Protein AF-A0A6A7LGN1-F1 (afdb_monomer_lite)

Foldseek 3Di:
DDPPDDQDPPDDLVRLVVVLVVVLVVVVVLLVVLVVCLVVLNLLVSLVSCLVCLSVLLNSLVNCVVHLVVLCCVQPVVLCPLVVVLSVCVVVSNCCNVPVSVQLNVCSPPPDPVSSVVSSVVSVVSSVVVNVSSVSCNVRRSVSSVVSSVVD

Radius of gyration: 17.06 Å; chains: 1; bounding box: 40×24×47 Å

Secondary structure (DSSP, 8-state):
----PPP-SSS-HHHHHHHHHHHHHHHHHHHHHHHHHHHTT-HHHHHHHHHHHHHHHHHHHHHIIIIIHHHHHHH-GGGTHHHHHHHHTHHHHHHIIIIIHHHHHHHTT-S-HHHHHHHHHHHHHHHHHHHHHHHHIIIIIHHHHHHHHHT-

Structure (mmCIF, N/CA/C/O backbone):
data_AF-A0A6A7LGN1-F1
#
_entry.id   AF-A0A6A7LGN1-F1
#
loop_
_atom_site.group_PDB
_atom_site.id
_atom_site.type_symbol
_atom_site.label_atom_id
_atom_site.label_alt_id
_atom_site.label_comp_id
_atom_site.label_asym_id
_atom_site.label_entity_id
_atom_site.label_seq_id
_atom_site.pdbx_PDB_ins_code
_atom_site.Cartn_x
_atom_site.Cartn_y
_atom_site.Cartn_z
_atom_site.occupancy
_atom_site.B_iso_or_equiv
_atom_site.auth_seq_id
_atom_site.auth_comp_id
_atom_site.auth_asym_id
_atom_site.auth_atom_id
_atom_site.pdbx_PDB_model_num
ATOM 1 N N . MET A 1 1 ? -9.136 -10.285 -16.672 1.00 32.56 1 MET A N 1
ATOM 2 C CA . MET A 1 1 ? -10.277 -9.808 -15.863 1.00 32.56 1 MET A CA 1
ATOM 3 C C . MET A 1 1 ? -9.868 -9.963 -14.412 1.00 32.56 1 MET A C 1
ATOM 5 O O . MET A 1 1 ? -9.722 -11.098 -13.980 1.00 32.56 1 MET A O 1
ATOM 9 N N . ALA A 1 2 ? -9.577 -8.868 -13.707 1.00 36.12 2 ALA A N 1
ATOM 10 C CA . ALA A 1 2 ? -9.316 -8.934 -12.273 1.00 36.12 2 ALA A CA 1
ATOM 11 C C . ALA A 1 2 ? -10.631 -9.308 -11.575 1.00 36.12 2 ALA A C 1
ATOM 13 O O . ALA A 1 2 ? -11.654 -8.653 -11.780 1.00 36.12 2 ALA A O 1
ATOM 14 N N . SER A 1 3 ? -10.623 -10.413 -10.834 1.00 39.91 3 SER A N 1
ATOM 15 C CA . SER A 1 3 ? -11.740 -10.803 -9.981 1.00 39.91 3 SER A CA 1
ATOM 16 C C . SER A 1 3 ? -11.898 -9.721 -8.921 1.00 39.91 3 SER A C 1
ATOM 18 O O . SER A 1 3 ? -10.983 -9.523 -8.129 1.00 39.91 3 SER A O 1
ATOM 20 N N . ALA A 1 4 ? -13.033 -9.022 -8.898 1.00 49.59 4 ALA A N 1
ATOM 21 C CA . ALA A 1 4 ? -13.388 -8.178 -7.767 1.00 49.59 4 ALA A CA 1
ATOM 22 C C . ALA A 1 4 ? -13.533 -9.095 -6.544 1.00 49.59 4 ALA A C 1
ATOM 24 O O . ALA A 1 4 ? -14.563 -9.755 -6.383 1.00 49.59 4 ALA A O 1
ATOM 25 N N . SER A 1 5 ? -12.482 -9.225 -5.732 1.00 61.12 5 SER A N 1
ATOM 26 C CA . SER A 1 5 ? -12.580 -9.947 -4.471 1.00 61.12 5 SER A CA 1
ATOM 27 C C . SER A 1 5 ? -13.559 -9.182 -3.588 1.00 61.12 5 SER A C 1
ATOM 29 O O . SER A 1 5 ? -13.428 -7.988 -3.315 1.00 61.12 5 SER A O 1
ATOM 31 N N . LYS A 1 6 ? -14.641 -9.868 -3.231 1.00 80.06 6 LYS A N 1
ATOM 32 C CA . LYS A 1 6 ? -15.699 -9.315 -2.399 1.00 80.06 6 LYS A CA 1
ATOM 33 C C . LYS A 1 6 ? -15.134 -9.103 -0.995 1.00 80.06 6 LYS A C 1
ATOM 35 O O . LYS A 1 6 ? -14.682 -10.066 -0.386 1.00 80.06 6 LYS A O 1
ATOM 40 N N . ILE A 1 7 ? -15.198 -7.870 -0.491 1.00 85.50 7 ILE A N 1
ATOM 41 C CA . ILE A 1 7 ? -14.813 -7.539 0.889 1.00 85.50 7 ILE A CA 1
ATOM 42 C C . ILE A 1 7 ? -15.645 -8.393 1.850 1.00 85.50 7 ILE A C 1
ATOM 44 O O . ILE A 1 7 ? -16.879 -8.430 1.748 1.00 85.50 7 ILE A O 1
ATOM 48 N N . ASN A 1 8 ? -14.980 -9.075 2.780 1.00 87.06 8 ASN A N 1
ATOM 49 C CA . ASN A 1 8 ? -15.651 -9.859 3.808 1.00 87.06 8 ASN A CA 1
ATOM 50 C C . ASN A 1 8 ? -16.042 -8.949 4.981 1.00 87.06 8 ASN A C 1
ATOM 52 O O . ASN A 1 8 ? -15.187 -8.527 5.754 1.00 87.06 8 ASN A O 1
ATOM 56 N N . PHE A 1 9 ? -17.331 -8.637 5.127 1.00 88.81 9 PHE A N 1
ATOM 57 C CA . PHE A 1 9 ? -17.841 -7.828 6.244 1.00 88.81 9 PHE A CA 1
ATOM 58 C C . PHE A 1 9 ? -18.126 -8.639 7.515 1.00 88.81 9 PHE A C 1
ATOM 60 O O . PHE A 1 9 ? -18.303 -8.040 8.573 1.00 88.81 9 PHE A O 1
ATOM 67 N N . ASP A 1 10 ? -18.112 -9.970 7.423 1.00 91.88 10 ASP A N 1
ATOM 68 C CA . ASP A 1 10 ? -18.432 -10.876 8.530 1.00 91.88 10 ASP A CA 1
ATOM 69 C C . ASP A 1 10 ? -17.181 -11.296 9.325 1.00 91.88 10 ASP A C 1
ATOM 71 O O . ASP A 1 10 ? -17.288 -11.845 10.420 1.00 91.88 10 ASP A O 1
ATOM 75 N N . GLU A 1 11 ? -15.978 -11.035 8.798 1.00 94.38 11 GLU A N 1
ATOM 76 C CA . GLU A 1 11 ? -14.722 -11.285 9.515 1.00 94.38 11 GLU A CA 1
ATOM 77 C C . GLU A 1 11 ? -14.616 -10.374 10.757 1.00 94.38 11 GLU A C 1
ATOM 79 O O . GLU A 1 11 ? -14.725 -9.148 10.613 1.00 94.38 11 GLU A O 1
ATOM 84 N N . PRO A 1 12 ? -14.376 -10.919 11.966 1.00 96.50 12 PRO A N 1
ATOM 85 C CA . PRO A 1 12 ? -14.144 -10.110 13.161 1.00 96.50 12 PRO A CA 1
ATOM 86 C C . PRO A 1 12 ? -12.888 -9.240 13.034 1.00 96.50 12 PRO A C 1
ATOM 88 O O . PRO A 1 12 ? -11.854 -9.715 12.565 1.00 96.50 12 PRO A O 1
ATOM 91 N N . ILE A 1 13 ? -12.939 -7.994 13.523 1.00 96.94 13 ILE A N 1
ATOM 92 C CA . ILE A 1 13 ? -11.817 -7.037 13.429 1.00 96.94 13 ILE A CA 1
ATOM 93 C C . ILE A 1 13 ? -10.490 -7.602 13.973 1.00 96.94 13 ILE A C 1
ATOM 95 O O . ILE A 1 13 ? -9.469 -7.430 13.303 1.00 96.94 13 ILE A O 1
ATOM 99 N N . PRO A 1 14 ? -10.450 -8.324 15.115 1.00 97.94 14 PRO A N 1
ATOM 100 C CA . PRO A 1 14 ? -9.199 -8.913 15.591 1.00 97.94 14 PRO A CA 1
ATOM 101 C C . PRO A 1 14 ? -8.598 -9.957 14.646 1.00 97.94 14 PRO A C 1
ATOM 103 O O . PRO A 1 14 ? -7.377 -10.017 14.505 1.00 97.94 14 PRO A O 1
ATOM 106 N N . GLU A 1 15 ? -9.430 -10.770 13.992 1.00 98.06 15 GLU A N 1
ATOM 107 C CA . GLU A 1 15 ? -8.961 -11.778 13.036 1.00 98.06 15 GLU A CA 1
ATOM 108 C C . GLU A 1 15 ? -8.531 -11.130 11.718 1.00 98.06 15 GLU A C 1
ATOM 110 O O . GLU A 1 15 ? -7.447 -11.437 11.218 1.00 98.06 15 GLU A O 1
ATOM 115 N N . MET A 1 16 ? -9.292 -10.139 11.242 1.00 97.50 16 MET A N 1
ATOM 116 C CA . MET A 1 16 ? -8.923 -9.326 10.084 1.00 97.50 16 MET A CA 1
ATOM 117 C C . MET A 1 16 ? -7.548 -8.682 10.276 1.00 97.50 16 MET A C 1
ATOM 119 O O . MET A 1 16 ? -6.676 -8.836 9.431 1.00 97.50 16 MET A O 1
ATOM 123 N N . ILE A 1 17 ? -7.287 -8.039 11.418 1.00 98.44 17 ILE A N 1
ATOM 124 C CA . ILE A 1 17 ? -5.981 -7.417 11.688 1.00 98.44 17 ILE A CA 1
ATOM 125 C C . ILE A 1 17 ? -4.847 -8.450 11.710 1.00 98.44 17 ILE A C 1
ATOM 127 O O . ILE A 1 17 ? -3.758 -8.178 11.203 1.00 98.44 17 ILE A O 1
ATOM 131 N N . LYS A 1 18 ? -5.063 -9.654 12.259 1.00 98.31 18 LYS A N 1
ATOM 132 C CA . LYS A 1 18 ? -4.048 -10.724 12.202 1.00 98.31 18 LYS A CA 1
ATOM 133 C C . LYS A 1 18 ? -3.732 -11.118 10.759 1.00 98.31 18 LYS A C 1
ATOM 135 O O . LYS A 1 18 ? -2.556 -11.320 10.438 1.00 98.31 18 LYS A O 1
ATOM 140 N N . ARG A 1 19 ? -4.759 -11.220 9.909 1.00 98.19 19 ARG A N 1
ATOM 141 C CA . ARG A 1 19 ? -4.620 -11.506 8.478 1.00 98.19 19 ARG A CA 1
ATOM 142 C C . ARG A 1 19 ? -3.892 -10.376 7.751 1.00 98.19 19 ARG A C 1
ATOM 144 O O . ARG A 1 19 ? -2.878 -10.665 7.122 1.00 98.19 19 ARG A O 1
ATOM 151 N N . LEU A 1 20 ? -4.306 -9.120 7.927 1.00 98.38 20 LEU A N 1
ATOM 152 C CA . LEU A 1 20 ? -3.662 -7.945 7.324 1.00 98.38 20 LEU A CA 1
ATOM 153 C C . LEU A 1 20 ? -2.170 -7.863 7.693 1.00 98.38 20 LEU A C 1
ATOM 155 O O . LEU A 1 20 ? -1.314 -7.764 6.820 1.00 98.38 20 LEU A O 1
ATOM 159 N N . LYS A 1 21 ? -1.810 -8.079 8.966 1.00 98.62 21 LYS A N 1
ATOM 160 C CA . LYS A 1 21 ? -0.395 -8.189 9.381 1.00 98.62 21 LYS A CA 1
ATOM 161 C C . LYS A 1 21 ? 0.354 -9.332 8.694 1.00 98.62 21 LYS A C 1
ATOM 163 O O . LYS A 1 21 ? 1.568 -9.276 8.505 1.00 98.62 21 LYS A O 1
ATOM 168 N N . SER A 1 22 ? -0.332 -10.429 8.384 1.00 98.44 22 SER A N 1
ATOM 169 C CA . SER A 1 22 ? 0.265 -11.529 7.625 1.00 98.44 22 SER A CA 1
ATOM 170 C C . SER A 1 22 ? 0.483 -11.162 6.162 1.00 98.44 22 SER A C 1
ATOM 172 O O . SER A 1 22 ? 1.493 -11.566 5.584 1.00 98.44 22 SER A O 1
ATOM 174 N N . GLU A 1 23 ? -0.421 -10.378 5.586 1.00 98.38 23 GLU A N 1
ATOM 175 C CA . GLU A 1 23 ? -0.291 -9.822 4.243 1.00 98.38 23 GLU A CA 1
ATOM 176 C C . GLU A 1 23 ? 0.871 -8.821 4.178 1.00 98.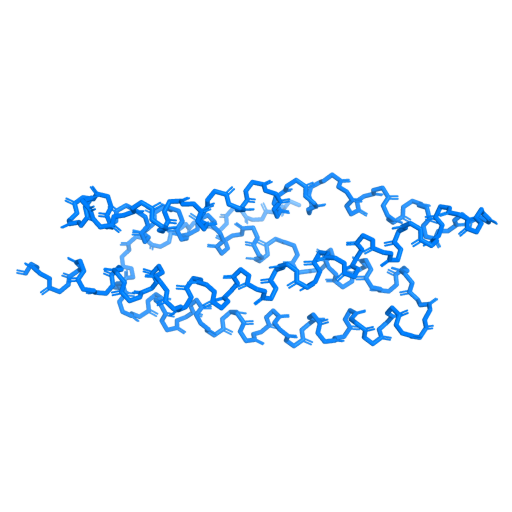38 23 GLU A C 1
ATOM 178 O O . GLU A 1 23 ? 1.737 -8.997 3.324 1.00 98.38 23 GLU A O 1
ATOM 183 N N . HIS A 1 24 ? 1.025 -7.912 5.152 1.00 98.62 24 HIS A N 1
ATOM 184 C CA . HIS A 1 24 ? 2.207 -7.038 5.270 1.00 98.62 24 HIS A CA 1
ATOM 185 C C . HIS A 1 24 ? 3.523 -7.821 5.229 1.00 98.62 24 HIS A C 1
ATOM 187 O O . HIS A 1 24 ? 4.443 -7.475 4.488 1.00 98.62 24 HIS A O 1
ATOM 193 N N . ARG A 1 25 ? 3.620 -8.928 5.979 1.00 98.44 25 ARG A N 1
ATOM 194 C CA . ARG A 1 25 ? 4.812 -9.796 5.960 1.00 98.44 25 ARG A CA 1
ATOM 195 C C . ARG A 1 25 ? 5.043 -10.447 4.594 1.00 98.44 25 ARG A C 1
ATOM 197 O O . ARG A 1 25 ? 6.191 -10.580 4.166 1.00 98.44 25 ARG A O 1
ATOM 204 N N . LYS A 1 26 ? 3.975 -10.860 3.906 1.00 98.06 26 LYS A N 1
ATOM 205 C CA . LYS A 1 26 ? 4.057 -11.409 2.543 1.00 98.06 26 LYS A CA 1
ATOM 206 C C . LYS A 1 26 ? 4.532 -10.339 1.558 1.00 98.06 26 LYS A C 1
ATOM 208 O O . LYS A 1 26 ? 5.429 -10.614 0.759 1.00 98.06 26 LYS A O 1
ATOM 213 N N . PHE A 1 27 ? 3.976 -9.130 1.629 1.00 98.44 27 PHE A N 1
ATOM 214 C CA . PHE A 1 27 ? 4.400 -7.998 0.809 1.00 98.44 27 PHE A CA 1
ATOM 215 C C . PHE A 1 27 ? 5.863 -7.663 1.066 1.00 98.44 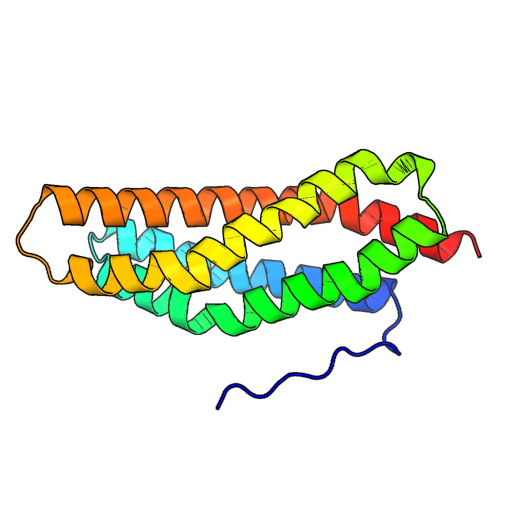27 PHE A C 1
ATOM 217 O O . PHE A 1 27 ? 6.629 -7.581 0.111 1.00 98.44 27 PHE A O 1
ATOM 224 N N . GLU A 1 28 ? 6.291 -7.609 2.328 1.00 98.19 28 GLU A N 1
ATOM 225 C CA . GLU A 1 28 ? 7.681 -7.343 2.699 1.00 98.19 28 GLU A CA 1
ATOM 226 C C . GLU A 1 28 ? 8.660 -8.333 2.054 1.00 98.19 28 GLU A C 1
ATOM 228 O O . GLU A 1 28 ? 9.685 -7.922 1.513 1.00 98.19 28 GLU A O 1
ATOM 233 N N . SER A 1 29 ? 8.325 -9.627 2.012 1.00 97.94 29 SER A N 1
ATOM 234 C CA . SER A 1 29 ? 9.152 -10.621 1.311 1.00 97.94 29 SER A CA 1
ATOM 235 C C . SER A 1 29 ? 9.331 -10.298 -0.178 1.00 97.94 29 SER A C 1
ATOM 237 O O . SER A 1 29 ? 10.416 -10.503 -0.725 1.00 97.94 29 SER A O 1
ATOM 239 N N . ASN A 1 30 ? 8.304 -9.766 -0.845 1.00 98.25 30 ASN A N 1
ATOM 240 C CA . ASN A 1 30 ? 8.415 -9.328 -2.236 1.00 98.25 30 ASN A CA 1
ATOM 241 C C . ASN A 1 30 ? 9.154 -7.990 -2.362 1.00 98.25 30 ASN A C 1
ATOM 243 O O . ASN A 1 30 ? 9.980 -7.852 -3.258 1.00 98.25 30 ASN A O 1
ATOM 247 N N . LEU A 1 31 ? 8.953 -7.045 -1.440 1.00 98.44 31 LEU A N 1
ATOM 248 C CA . LEU A 1 31 ? 9.680 -5.771 -1.413 1.00 98.44 31 LEU A CA 1
ATOM 249 C C . LEU A 1 31 ? 11.191 -5.959 -1.204 1.00 98.44 31 LEU A C 1
ATOM 251 O O . LEU A 1 31 ? 11.986 -5.208 -1.771 1.00 98.44 31 LEU A O 1
ATOM 255 N N . VAL A 1 32 ? 11.609 -6.993 -0.464 1.00 98.38 32 VAL A N 1
ATOM 256 C CA . VAL A 1 32 ? 13.020 -7.410 -0.395 1.00 98.38 32 VAL A CA 1
ATOM 257 C C . VAL A 1 32 ? 13.534 -7.814 -1.777 1.00 98.38 32 VAL A C 1
ATOM 259 O O . VAL A 1 32 ? 14.566 -7.304 -2.201 1.00 98.38 32 VAL A O 1
ATOM 262 N N . LYS A 1 33 ? 12.800 -8.653 -2.519 1.00 98.38 33 LYS A N 1
ATOM 263 C CA . LYS A 1 33 ? 13.196 -9.066 -3.880 1.00 98.38 33 LYS A CA 1
ATOM 264 C C . LYS A 1 33 ? 13.265 -7.883 -4.847 1.00 98.38 33 LYS A C 1
ATOM 266 O O . LYS A 1 33 ? 14.152 -7.847 -5.696 1.00 98.38 33 LYS A O 1
ATOM 271 N N . VAL A 1 34 ? 12.357 -6.914 -4.711 1.00 98.19 34 VAL A N 1
ATOM 272 C CA . VAL A 1 34 ? 12.377 -5.669 -5.496 1.00 98.19 34 VAL A CA 1
ATOM 273 C C . VAL A 1 34 ? 13.659 -4.892 -5.210 1.00 98.19 34 VAL A C 1
ATOM 275 O O . VAL A 1 34 ? 14.349 -4.511 -6.149 1.00 98.19 34 VAL A O 1
ATOM 278 N N . LYS A 1 35 ? 14.029 -4.709 -3.935 1.00 98.12 35 LYS A N 1
ATOM 279 C CA . LYS A 1 35 ? 15.284 -4.034 -3.562 1.00 98.12 35 LYS A CA 1
ATOM 280 C C . LYS A 1 35 ? 16.513 -4.753 -4.103 1.00 98.12 35 LYS A C 1
ATOM 282 O O . LYS A 1 35 ? 17.334 -4.097 -4.730 1.00 98.12 35 LYS A O 1
ATOM 287 N N . THR A 1 36 ? 16.588 -6.075 -3.959 1.00 98.19 36 THR A N 1
ATOM 288 C CA . THR A 1 36 ? 17.679 -6.870 -4.544 1.00 98.19 36 THR A CA 1
ATOM 289 C C . THR A 1 36 ? 17.746 -6.696 -6.062 1.00 98.19 36 THR A C 1
ATOM 291 O O . THR A 1 36 ? 18.812 -6.441 -6.602 1.00 98.19 36 THR A O 1
ATOM 294 N N . SER A 1 37 ? 16.603 -6.713 -6.755 1.00 97.69 37 SER A N 1
ATOM 295 C CA . SER A 1 37 ? 16.563 -6.495 -8.210 1.00 97.69 37 SER A CA 1
ATOM 296 C C . SER A 1 37 ? 17.060 -5.098 -8.604 1.00 97.69 37 SER A C 1
ATOM 298 O O . SER A 1 37 ? 17.749 -4.952 -9.607 1.00 97.69 37 SER A O 1
ATOM 300 N N . ILE A 1 38 ? 16.751 -4.065 -7.812 1.00 96.25 38 ILE A N 1
ATOM 301 C CA . ILE A 1 38 ? 17.248 -2.696 -8.023 1.00 96.25 38 ILE A CA 1
ATOM 302 C C . ILE A 1 38 ? 18.763 -2.591 -7.772 1.00 96.25 38 ILE A C 1
ATOM 304 O O . ILE A 1 38 ? 19.454 -1.850 -8.475 1.00 96.25 38 ILE A O 1
ATOM 308 N N . GLU A 1 39 ? 19.278 -3.296 -6.763 1.00 95.81 39 GLU A N 1
ATOM 309 C CA . GLU A 1 39 ? 20.710 -3.372 -6.439 1.00 95.81 39 GLU A CA 1
ATOM 310 C C . GLU A 1 39 ? 21.496 -4.093 -7.541 1.00 95.81 39 GLU A C 1
ATOM 312 O O . GLU A 1 39 ? 22.548 -3.606 -7.953 1.00 95.81 39 GLU A O 1
ATOM 317 N N . ASP A 1 40 ? 20.919 -5.155 -8.107 1.00 96.19 40 ASP A N 1
ATOM 318 C CA . ASP A 1 40 ? 21.439 -5.897 -9.264 1.00 96.19 40 ASP A CA 1
ATOM 319 C C . ASP A 1 40 ? 21.212 -5.166 -10.605 1.00 96.19 40 ASP A C 1
ATOM 321 O O . ASP A 1 40 ? 21.415 -5.726 -11.684 1.00 96.19 40 ASP A O 1
ATOM 325 N N . ASN A 1 41 ? 20.793 -3.898 -10.550 1.00 92.56 41 ASN A N 1
ATOM 326 C CA . ASN A 1 41 ? 20.547 -3.027 -11.694 1.00 92.56 41 ASN A CA 1
ATOM 327 C C . ASN A 1 41 ? 19.518 -3.582 -12.697 1.00 92.56 41 ASN A C 1
ATOM 329 O O . ASN A 1 41 ? 19.637 -3.356 -13.899 1.00 92.56 41 ASN A O 1
ATOM 333 N N . SER A 1 42 ? 18.498 -4.285 -12.204 1.00 95.00 42 SER A N 1
ATOM 334 C CA . SER A 1 42 ? 17.396 -4.853 -12.983 1.00 95.00 42 SER A CA 1
ATOM 335 C C . SER A 1 42 ? 16.070 -4.156 -12.654 1.00 95.00 42 SER A C 1
ATOM 337 O O . SER A 1 42 ? 15.227 -4.668 -11.911 1.00 95.00 42 SER A O 1
ATOM 339 N N . VAL A 1 43 ? 15.869 -2.961 -13.225 1.00 95.75 43 VAL A N 1
ATOM 340 C CA . VAL A 1 43 ? 14.631 -2.169 -13.059 1.00 95.75 43 VAL A CA 1
ATOM 341 C C . VAL A 1 43 ? 13.414 -2.908 -13.625 1.00 95.75 43 VAL A C 1
ATOM 343 O O . VAL A 1 43 ? 12.344 -2.855 -13.023 1.00 95.75 43 VAL A O 1
ATOM 346 N N . THR A 1 44 ? 13.577 -3.643 -14.730 1.00 95.69 44 THR A N 1
ATOM 347 C CA . THR A 1 44 ? 12.503 -4.446 -15.339 1.00 95.69 44 THR A CA 1
ATOM 348 C C . THR A 1 44 ? 12.004 -5.541 -14.396 1.00 95.69 44 THR A C 1
ATOM 350 O O . THR A 1 44 ? 10.807 -5.647 -14.163 1.00 95.69 44 THR A O 1
ATOM 353 N N . LEU A 1 45 ? 12.901 -6.320 -13.780 1.00 96.56 45 LEU A N 1
ATOM 354 C CA . LEU A 1 45 ? 12.477 -7.358 -12.834 1.00 96.56 45 LEU A CA 1
ATOM 355 C C . LEU A 1 45 ? 11.834 -6.742 -11.584 1.00 96.56 45 LEU A C 1
ATOM 357 O O . LEU A 1 45 ? 10.831 -7.239 -11.074 1.00 96.56 45 LEU A O 1
ATOM 361 N N . ALA A 1 46 ? 12.396 -5.633 -11.098 1.00 97.88 46 ALA A N 1
ATOM 362 C CA . ALA A 1 46 ? 11.849 -4.908 -9.961 1.00 97.88 46 ALA A CA 1
ATOM 363 C C . ALA A 1 46 ? 10.409 -4.428 -10.223 1.00 97.88 46 ALA A C 1
ATOM 365 O O . ALA A 1 46 ? 9.542 -4.597 -9.360 1.00 97.88 46 ALA A O 1
ATOM 366 N N . SER A 1 47 ? 10.132 -3.872 -11.407 1.00 97.44 47 SER A N 1
ATOM 367 C CA . SER A 1 47 ? 8.791 -3.408 -11.769 1.00 97.44 47 SER A CA 1
ATOM 368 C C . SER A 1 47 ? 7.808 -4.561 -11.987 1.00 97.44 47 SER A C 1
ATOM 370 O O . SER A 1 47 ? 6.677 -4.482 -11.505 1.00 97.44 47 SER A O 1
ATOM 372 N N . GLU A 1 48 ? 8.243 -5.666 -12.597 1.00 96.88 48 GLU A N 1
ATOM 373 C CA . GLU A 1 48 ? 7.440 -6.885 -12.763 1.00 96.88 48 GLU A CA 1
ATOM 374 C C . GLU A 1 48 ? 7.000 -7.481 -11.419 1.00 96.88 48 GLU A C 1
ATOM 376 O O . GLU A 1 48 ? 5.843 -7.884 -11.260 1.00 96.88 48 GLU A O 1
ATOM 381 N N . ILE A 1 49 ? 7.886 -7.497 -10.416 1.00 98.06 49 ILE A N 1
ATOM 382 C CA . ILE A 1 49 ? 7.534 -7.976 -9.075 1.00 98.06 49 ILE A CA 1
ATOM 383 C C . ILE A 1 49 ? 6.460 -7.073 -8.457 1.00 98.06 49 ILE A C 1
ATOM 385 O O . ILE A 1 49 ? 5.450 -7.592 -7.978 1.00 98.06 49 ILE A O 1
ATOM 389 N N . ILE A 1 50 ? 6.624 -5.743 -8.505 1.00 98.19 50 ILE A N 1
ATOM 390 C CA . ILE A 1 50 ? 5.610 -4.795 -8.006 1.00 98.19 50 ILE A CA 1
ATOM 391 C C . ILE A 1 50 ? 4.276 -4.988 -8.731 1.00 98.19 50 ILE A C 1
ATOM 393 O O . ILE A 1 50 ? 3.222 -5.043 -8.091 1.00 98.19 50 ILE A O 1
ATOM 397 N N . ARG A 1 51 ? 4.307 -5.161 -10.055 1.00 96.62 51 ARG A N 1
ATOM 398 C CA . ARG A 1 51 ? 3.115 -5.445 -10.855 1.00 96.62 51 ARG A CA 1
ATOM 399 C C . ARG A 1 51 ? 2.406 -6.709 -10.383 1.00 96.62 51 ARG A C 1
ATOM 401 O O . ARG A 1 51 ? 1.191 -6.692 -10.203 1.00 96.62 51 ARG A O 1
ATOM 408 N N . SER A 1 52 ? 3.158 -7.782 -10.151 1.00 97.06 52 SER A N 1
ATOM 409 C CA . SER A 1 52 ? 2.606 -9.085 -9.761 1.00 97.06 52 SER A CA 1
ATOM 410 C C . SER A 1 52 ? 1.869 -9.066 -8.417 1.00 97.06 52 SER A C 1
ATOM 412 O O . SER A 1 52 ? 0.960 -9.866 -8.217 1.00 97.06 52 SER A O 1
ATOM 414 N N . ILE A 1 53 ? 2.221 -8.138 -7.520 1.00 97.44 53 ILE A N 1
ATOM 415 C CA . ILE A 1 53 ? 1.592 -7.989 -6.197 1.00 97.44 53 ILE A CA 1
ATOM 416 C C . ILE A 1 53 ? 0.610 -6.813 -6.119 1.00 97.44 53 ILE A C 1
ATOM 418 O O . ILE A 1 53 ? 0.007 -6.593 -5.071 1.00 97.44 53 ILE A O 1
ATOM 422 N N . SER A 1 54 ? 0.442 -6.047 -7.203 1.00 97.25 54 SER A N 1
ATOM 423 C CA . SER A 1 54 ? -0.339 -4.803 -7.196 1.00 97.25 54 SER A CA 1
ATOM 424 C C . SER A 1 54 ? -1.794 -5.036 -6.797 1.00 97.25 54 SER A C 1
ATOM 426 O O . SER A 1 54 ? -2.302 -4.334 -5.931 1.00 97.25 54 SER A O 1
ATOM 428 N N . ASP A 1 55 ? -2.452 -6.038 -7.382 1.00 95.94 55 ASP A N 1
ATOM 429 C CA . ASP A 1 55 ? -3.864 -6.322 -7.100 1.00 95.94 55 ASP A CA 1
ATOM 430 C C . ASP A 1 55 ? -4.092 -6.715 -5.632 1.00 95.94 55 ASP A C 1
ATOM 432 O O . ASP A 1 55 ? -5.105 -6.339 -5.045 1.00 95.94 55 ASP A O 1
ATOM 436 N N . GLU A 1 56 ? -3.134 -7.416 -5.018 1.00 97.12 56 GLU A N 1
ATOM 437 C CA . GLU A 1 56 ? -3.208 -7.783 -3.603 1.00 97.12 56 GLU A CA 1
ATOM 438 C C . GLU A 1 56 ? -3.071 -6.554 -2.692 1.00 97.12 56 GLU A C 1
ATOM 440 O O . GLU A 1 56 ? -3.876 -6.392 -1.780 1.00 97.12 56 GLU A O 1
ATOM 445 N N . ILE A 1 57 ? -2.113 -5.659 -2.969 1.00 98.19 57 ILE A N 1
ATOM 446 C CA . ILE A 1 57 ? -1.936 -4.406 -2.209 1.00 98.19 57 ILE A CA 1
ATOM 447 C C . ILE A 1 57 ? -3.173 -3.510 -2.349 1.00 98.19 57 ILE A C 1
ATOM 449 O O . ILE A 1 57 ? -3.644 -2.929 -1.376 1.00 98.19 57 ILE A O 1
ATOM 453 N N . ILE A 1 58 ? -3.723 -3.408 -3.561 1.00 97.25 58 ILE A N 1
ATOM 454 C CA . ILE A 1 58 ? -4.929 -2.618 -3.825 1.00 97.25 58 ILE A CA 1
ATOM 455 C C . ILE A 1 58 ? -6.112 -3.170 -3.028 1.00 97.25 58 ILE A C 1
ATOM 457 O O . ILE A 1 58 ? -6.870 -2.405 -2.433 1.00 97.25 58 ILE A O 1
ATOM 461 N N . HIS A 1 59 ? -6.296 -4.491 -3.038 1.00 96.25 59 HIS A N 1
ATOM 462 C CA . HIS A 1 59 ? -7.380 -5.114 -2.294 1.00 96.25 59 HIS A CA 1
ATOM 463 C C . HIS A 1 59 ? -7.235 -4.882 -0.788 1.00 96.25 59 HIS A C 1
ATOM 465 O O . HIS A 1 59 ? -8.210 -4.483 -0.157 1.00 96.25 59 HIS A O 1
ATOM 471 N N . HIS A 1 60 ? -6.026 -5.066 -0.260 1.00 97.56 60 HIS A N 1
ATOM 472 C CA . HIS A 1 60 ? -5.674 -4.834 1.138 1.00 97.56 60 HIS A CA 1
ATOM 473 C C . HIS A 1 60 ? -6.075 -3.427 1.610 1.00 97.56 60 HIS A C 1
ATOM 475 O O . HIS A 1 60 ? -6.910 -3.293 2.503 1.00 97.56 60 HIS A O 1
ATOM 481 N N . ALA A 1 61 ? -5.602 -2.393 0.906 1.00 97.69 61 ALA A N 1
ATOM 482 C CA . ALA A 1 61 ? -5.906 -0.993 1.208 1.00 97.69 61 ALA A CA 1
ATOM 483 C C . ALA A 1 61 ? -7.420 -0.696 1.206 1.00 97.69 61 ALA A C 1
ATOM 485 O O . ALA A 1 61 ? -7.950 0.015 2.064 1.00 97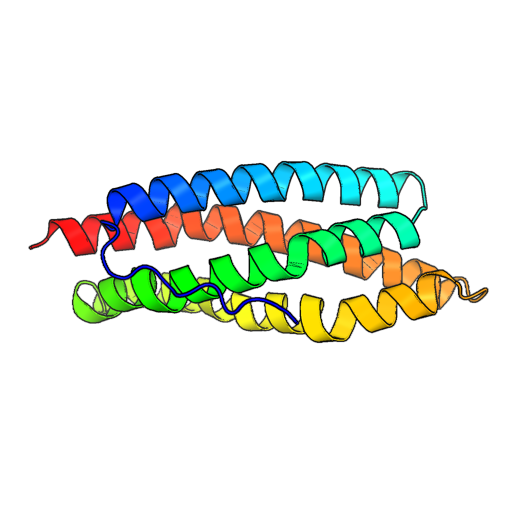.69 61 ALA A O 1
ATOM 486 N N . VAL A 1 62 ? -8.154 -1.282 0.251 1.00 96.62 62 VAL A N 1
ATOM 487 C CA . VAL A 1 62 ? -9.617 -1.147 0.164 1.00 96.62 62 VAL A CA 1
ATOM 488 C C . VAL A 1 62 ? -10.318 -1.804 1.356 1.00 96.62 62 VAL A C 1
ATOM 490 O O . VAL A 1 62 ? -11.315 -1.272 1.851 1.00 96.62 62 VAL A O 1
ATOM 493 N N . GLU A 1 63 ? -9.839 -2.958 1.822 1.00 97.00 63 GLU A N 1
ATOM 494 C CA . GLU A 1 63 ? -10.407 -3.615 2.999 1.00 97.00 63 GLU A CA 1
ATOM 495 C C . GLU A 1 63 ? -10.191 -2.782 4.267 1.00 97.00 63 GLU A C 1
ATOM 497 O O . GLU A 1 63 ? -11.126 -2.617 5.056 1.00 97.00 63 GLU A O 1
ATOM 502 N N . GLU A 1 64 ? -9.005 -2.207 4.447 1.00 97.94 64 GLU A N 1
ATOM 503 C CA . GLU A 1 64 ? -8.686 -1.340 5.585 1.00 97.94 64 GLU A CA 1
ATOM 504 C C . GLU A 1 64 ? -9.578 -0.098 5.630 1.00 97.94 64 GLU A C 1
ATOM 506 O O . GLU A 1 64 ? -10.184 0.201 6.666 1.00 97.94 64 GLU A O 1
ATOM 511 N N . GLU A 1 65 ? -9.748 0.576 4.492 1.00 97.12 65 GLU A N 1
ATOM 512 C CA . GLU A 1 65 ? -10.663 1.710 4.350 1.00 97.12 65 GLU A CA 1
ATOM 513 C C . GLU A 1 65 ? -12.118 1.322 4.653 1.00 97.12 65 GLU A C 1
ATOM 515 O O . GLU A 1 65 ? -12.825 2.009 5.397 1.00 97.12 65 GLU A O 1
ATOM 520 N N . ALA A 1 66 ? -12.588 0.202 4.100 1.00 95.81 66 ALA A N 1
ATOM 521 C CA . ALA A 1 66 ? -13.985 -0.203 4.218 1.00 95.81 66 ALA A CA 1
ATOM 522 C C . ALA A 1 66 ? -14.350 -0.740 5.610 1.00 95.81 66 ALA A C 1
ATOM 524 O O . ALA A 1 66 ? -15.506 -0.625 6.040 1.00 95.81 66 ALA A O 1
ATOM 525 N N . ARG A 1 67 ? -13.393 -1.363 6.304 1.00 96.56 67 ARG A N 1
ATOM 526 C CA . ARG A 1 67 ? -13.621 -2.066 7.573 1.00 96.56 67 ARG A CA 1
ATOM 527 C C . ARG A 1 67 ? -13.006 -1.329 8.754 1.00 96.56 67 ARG A C 1
ATOM 529 O O . ARG A 1 67 ? -13.750 -0.932 9.652 1.00 96.56 67 ARG A O 1
ATOM 536 N N . LEU A 1 68 ? -11.685 -1.147 8.768 1.00 97.62 68 LEU A N 1
ATOM 537 C CA . LEU A 1 68 ? -10.980 -0.587 9.925 1.00 97.62 68 LEU A CA 1
ATOM 538 C C . LEU A 1 68 ? -11.350 0.878 10.118 1.00 97.62 68 LEU A C 1
ATOM 540 O O . LEU A 1 68 ? -11.793 1.263 11.202 1.00 97.62 68 LEU A O 1
ATOM 544 N N . MET A 1 69 ? -11.277 1.678 9.051 1.00 96.94 69 MET A N 1
ATOM 545 C CA . MET A 1 69 ? -11.659 3.085 9.143 1.00 96.94 69 MET A CA 1
ATOM 546 C C . MET A 1 69 ? -13.137 3.265 9.443 1.00 96.94 69 MET A C 1
ATOM 548 O O . MET A 1 69 ? -13.493 4.176 10.186 1.00 96.94 69 MET A O 1
ATOM 552 N N . ARG A 1 70 ? -14.014 2.377 8.963 1.00 95.31 70 ARG A N 1
ATOM 553 C CA . ARG A 1 70 ? -15.426 2.420 9.352 1.00 95.31 70 ARG A CA 1
ATOM 554 C C . ARG A 1 70 ? -15.585 2.274 10.865 1.00 95.31 70 ARG A C 1
ATOM 556 O O . ARG A 1 70 ? -16.259 3.108 11.463 1.00 95.31 70 ARG A O 1
ATOM 563 N N . VAL A 1 71 ? -14.962 1.270 11.480 1.00 96.44 71 VAL A N 1
ATOM 564 C CA . VAL A 1 71 ? -15.035 1.054 12.936 1.00 96.44 71 VAL A CA 1
ATOM 565 C C . VAL A 1 71 ? -14.462 2.250 13.696 1.00 96.44 71 VAL A C 1
ATOM 567 O O . VAL A 1 71 ? -15.141 2.799 14.564 1.00 96.44 71 VAL A O 1
ATOM 570 N N . ILE A 1 72 ? -13.272 2.721 13.312 1.00 97.81 72 ILE A N 1
ATOM 571 C CA . ILE A 1 72 ? -12.623 3.885 13.933 1.00 97.81 72 ILE A CA 1
ATOM 572 C C . ILE A 1 72 ? -13.527 5.121 13.853 1.00 97.81 72 ILE A C 1
ATOM 574 O O . ILE A 1 72 ? -13.763 5.784 14.858 1.00 97.81 72 ILE A O 1
ATOM 578 N N . MET A 1 73 ? -14.094 5.420 12.684 1.00 97.19 73 MET A N 1
ATOM 579 C CA . MET A 1 73 ? -14.926 6.612 12.499 1.00 97.19 73 MET A CA 1
ATOM 580 C C . MET A 1 73 ? -16.269 6.544 13.229 1.00 97.19 73 MET A C 1
ATOM 582 O O . MET A 1 73 ? -16.831 7.594 13.538 1.00 97.19 73 MET A O 1
ATOM 586 N N . HIS A 1 74 ? -16.793 5.344 13.495 1.00 96.25 74 HIS A N 1
ATOM 587 C CA . HIS A 1 74 ? -18.044 5.178 14.239 1.00 96.25 74 HIS A CA 1
ATOM 588 C C . HIS A 1 74 ? -17.827 5.233 15.752 1.00 96.25 74 HIS A C 1
ATOM 590 O O . HIS A 1 74 ? -18.662 5.797 16.453 1.00 96.25 74 HIS A O 1
ATOM 596 N N . LYS A 1 75 ? -16.724 4.660 16.247 1.00 96.50 75 LYS A N 1
ATOM 597 C CA . LYS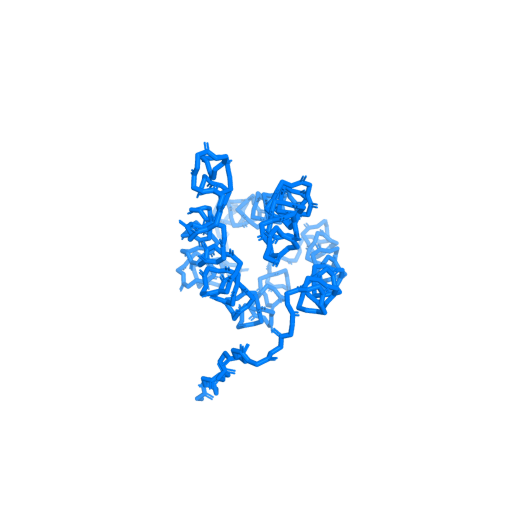 A 1 75 ? -16.542 4.391 17.681 1.00 96.50 75 LYS A CA 1
ATOM 598 C C . LYS A 1 75 ? -15.404 5.178 18.341 1.00 96.50 75 LYS A C 1
ATOM 600 O O . LYS A 1 75 ? -15.410 5.341 19.552 1.00 96.50 75 LYS A O 1
ATOM 605 N N . ALA A 1 76 ? -14.448 5.697 17.570 1.00 96.50 76 ALA A N 1
ATOM 606 C CA . ALA A 1 76 ? -13.262 6.401 18.074 1.00 96.50 76 ALA A CA 1
ATOM 607 C C . ALA A 1 76 ? -12.901 7.637 17.225 1.00 96.50 76 ALA A C 1
ATOM 609 O O . ALA A 1 76 ? -11.732 7.946 16.986 1.00 96.50 76 ALA A O 1
ATOM 610 N N . LYS A 1 77 ? -13.919 8.362 16.743 1.00 95.69 77 LYS A N 1
ATOM 611 C CA . LYS A 1 77 ? -13.752 9.499 15.824 1.00 95.69 77 LYS A CA 1
ATOM 612 C C . LYS A 1 77 ? -12.817 10.584 16.365 1.00 95.69 77 LYS A C 1
ATOM 614 O O . LYS A 1 77 ? -12.044 11.149 15.597 1.00 95.69 77 LYS A O 1
ATOM 619 N N . GLU A 1 78 ? -12.873 10.876 17.660 1.00 96.75 78 GLU A N 1
ATOM 620 C CA . GLU A 1 78 ? -12.062 11.933 18.282 1.00 96.75 78 GLU A CA 1
ATOM 621 C C . GLU A 1 78 ? -10.558 11.603 18.285 1.00 96.75 78 GLU A C 1
ATOM 623 O O . GLU A 1 78 ? -9.732 12.509 18.204 1.00 96.75 78 GLU A O 1
ATOM 628 N N . GLU A 1 79 ? -10.196 10.316 18.269 1.00 96.56 79 GLU A N 1
ATOM 629 C CA . GLU A 1 79 ? -8.810 9.826 18.199 1.00 96.56 79 GLU A CA 1
ATOM 630 C C . GLU A 1 79 ? -8.345 9.539 16.754 1.00 96.56 79 GLU A C 1
ATOM 632 O O . GLU A 1 79 ? -7.185 9.206 16.522 1.00 96.56 79 GLU A O 1
ATOM 637 N N . SER A 1 80 ? -9.232 9.665 15.760 1.00 97.25 80 SER A N 1
ATOM 638 C CA . SER A 1 80 ? -9.007 9.146 14.398 1.00 97.25 80 SER A CA 1
ATOM 639 C C . SER A 1 80 ? -8.056 9.966 13.521 1.00 97.25 80 SER A C 1
ATOM 641 O O . SER A 1 80 ? -7.679 9.505 12.444 1.00 97.25 80 SER A O 1
ATOM 643 N N . ALA A 1 81 ? -7.666 11.173 13.945 1.00 98.19 81 ALA A N 1
ATOM 644 C CA . ALA A 1 81 ? -6.980 12.141 13.087 1.00 98.19 81 ALA A CA 1
ATOM 645 C C . ALA A 1 81 ? -5.697 11.586 12.446 1.00 98.19 81 ALA A C 1
ATOM 647 O O . ALA A 1 81 ? -5.452 11.828 11.266 1.00 98.19 81 ALA A O 1
ATOM 648 N N . GLU A 1 82 ? -4.898 10.829 13.198 1.00 98.25 82 GLU A N 1
ATOM 649 C CA . GLU A 1 82 ? -3.660 10.248 12.674 1.00 98.25 82 GLU A CA 1
ATOM 650 C C . GLU A 1 82 ? -3.925 9.038 11.772 1.00 98.25 82 GLU A C 1
ATOM 652 O O . GLU A 1 82 ? -3.335 8.932 10.700 1.00 98.25 82 GLU A O 1
ATOM 657 N N . SER A 1 83 ? -4.883 8.178 12.132 1.00 98.19 83 SER A N 1
ATOM 658 C CA . SER A 1 83 ? -5.295 7.055 11.280 1.00 98.19 83 SER A CA 1
ATOM 659 C C . SER A 1 83 ? -5.840 7.522 9.930 1.00 98.19 83 SER A C 1
ATOM 661 O O . SER A 1 83 ? -5.549 6.904 8.913 1.00 98.19 83 SER A O 1
ATOM 663 N N . ILE A 1 84 ? -6.574 8.641 9.898 1.00 98.06 84 ILE A N 1
ATOM 664 C CA . ILE A 1 84 ? -7.049 9.245 8.646 1.00 98.06 84 ILE A CA 1
ATOM 665 C C . ILE A 1 84 ? -5.871 9.647 7.756 1.00 98.06 84 ILE A C 1
ATOM 667 O O . ILE A 1 84 ? -5.915 9.375 6.560 1.00 98.06 84 ILE A O 1
ATOM 671 N N . LYS A 1 85 ? -4.833 10.286 8.311 1.00 98.25 85 LYS A N 1
ATOM 672 C CA . LYS A 1 85 ? -3.667 10.703 7.517 1.00 98.25 85 LYS A CA 1
ATOM 673 C C . LYS A 1 85 ? -2.948 9.507 6.909 1.00 98.25 85 LYS A C 1
ATOM 675 O O . LYS A 1 85 ? -2.642 9.551 5.726 1.00 98.25 85 LYS A O 1
ATOM 680 N N . ILE A 1 86 ? -2.730 8.457 7.701 1.00 98.56 86 ILE A N 1
ATOM 681 C CA . ILE A 1 86 ? -2.067 7.231 7.240 1.00 98.56 86 ILE A CA 1
ATOM 682 C C . ILE A 1 86 ? -2.877 6.615 6.100 1.00 98.56 86 ILE A C 1
ATOM 684 O O . ILE A 1 86 ? -2.362 6.448 5.005 1.00 98.56 86 ILE A O 1
ATOM 688 N N . ILE A 1 87 ? -4.180 6.403 6.290 1.00 97.94 87 ILE A N 1
ATOM 689 C CA . ILE A 1 87 ? -5.033 5.792 5.261 1.00 97.94 87 ILE A CA 1
ATOM 690 C C . ILE A 1 87 ? -5.155 6.668 4.002 1.00 97.94 87 ILE A C 1
ATOM 692 O O . ILE A 1 87 ? -5.285 6.159 2.894 1.00 97.94 87 ILE A O 1
ATOM 696 N N . GLN A 1 88 ? -5.044 7.995 4.112 1.00 97.81 88 GLN A N 1
ATOM 697 C CA . GLN A 1 88 ? -4.998 8.866 2.931 1.00 97.81 88 GLN A CA 1
ATOM 698 C C . GLN A 1 88 ? -3.782 8.602 2.026 1.00 97.81 88 GLN A C 1
ATOM 700 O O . GLN A 1 88 ? -3.867 8.888 0.824 1.00 97.81 88 GLN A O 1
ATOM 705 N N . GLU A 1 89 ? -2.690 8.036 2.551 1.00 98.25 89 GLU A N 1
ATOM 706 C CA . GLU A 1 89 ? -1.508 7.647 1.772 1.00 98.25 89 GLU A CA 1
ATOM 707 C C . GLU A 1 89 ? -1.808 6.520 0.772 1.00 98.25 89 GLU A C 1
ATOM 709 O O . GLU A 1 89 ? -1.120 6.419 -0.250 1.00 98.25 89 GLU A O 1
ATOM 714 N N . HIS A 1 90 ? -2.894 5.756 0.957 1.00 98.38 90 HIS A N 1
ATOM 715 C CA . HIS A 1 90 ? -3.372 4.801 -0.046 1.00 98.38 90 HIS A CA 1
ATOM 716 C C . HIS A 1 90 ? -3.577 5.451 -1.411 1.00 98.38 90 HIS A C 1
ATOM 718 O O . HIS A 1 90 ? -3.287 4.836 -2.432 1.00 98.38 90 HIS A O 1
ATOM 724 N N . ASN A 1 91 ? -3.989 6.722 -1.476 1.00 96.88 91 ASN A N 1
ATOM 725 C CA . ASN A 1 91 ? -4.120 7.423 -2.755 1.00 96.88 91 ASN A CA 1
ATOM 726 C C . ASN A 1 91 ? -2.789 7.495 -3.513 1.00 96.88 91 ASN A C 1
ATOM 728 O O . ASN A 1 91 ? -2.756 7.322 -4.734 1.00 96.88 91 ASN A O 1
ATOM 732 N N . TRP A 1 92 ? -1.688 7.729 -2.796 1.00 97.75 92 TRP A N 1
ATOM 733 C CA . TRP A 1 92 ? -0.352 7.746 -3.380 1.00 97.75 92 TRP A CA 1
ATOM 734 C C . TRP A 1 92 ? 0.071 6.338 -3.823 1.00 97.75 92 TRP A C 1
ATOM 736 O O . TRP A 1 92 ? 0.522 6.187 -4.963 1.00 97.75 92 TRP A O 1
ATOM 746 N N . VAL A 1 93 ? -0.174 5.306 -3.002 1.00 98.06 93 VAL A N 1
ATOM 747 C CA . VAL A 1 93 ? 0.091 3.898 -3.364 1.00 98.06 93 VAL A CA 1
ATOM 748 C C . VAL A 1 93 ? -0.667 3.523 -4.640 1.00 98.06 93 VAL A C 1
ATOM 750 O O . VAL A 1 93 ? -0.085 3.050 -5.616 1.00 98.06 93 VAL A O 1
ATOM 753 N N . MET A 1 94 ? -1.965 3.817 -4.679 1.00 96.50 94 MET A N 1
ATOM 754 C CA . MET A 1 94 ? -2.852 3.538 -5.805 1.00 96.50 94 MET A CA 1
ATOM 755 C C . MET A 1 94 ? -2.414 4.269 -7.072 1.00 96.50 94 MET A C 1
ATOM 757 O O . MET A 1 94 ? -2.418 3.685 -8.156 1.00 96.50 94 MET A O 1
ATOM 761 N N . ASN A 1 95 ? -2.013 5.536 -6.955 1.00 97.00 95 ASN A N 1
ATOM 762 C CA . ASN A 1 95 ? -1.495 6.300 -8.083 1.00 97.00 95 ASN A CA 1
ATOM 763 C C . ASN A 1 95 ? -0.191 5.694 -8.623 1.00 97.00 95 ASN A C 1
ATOM 765 O O . ASN A 1 95 ? -0.019 5.587 -9.840 1.00 97.00 95 ASN A O 1
ATOM 769 N N . PHE A 1 96 ? 0.705 5.245 -7.742 1.00 98.31 96 PHE A N 1
ATOM 770 C CA . PHE A 1 96 ? 1.933 4.582 -8.162 1.00 98.31 96 PHE A CA 1
ATOM 771 C C . PHE A 1 96 ? 1.638 3.279 -8.921 1.00 98.31 96 PHE A C 1
ATOM 773 O O . PHE A 1 96 ? 2.089 3.110 -10.056 1.00 98.31 96 PHE A O 1
ATOM 780 N N . LEU A 1 97 ? 0.820 2.397 -8.337 1.00 97.62 97 LEU A N 1
ATOM 781 C CA . LEU A 1 97 ? 0.496 1.078 -8.896 1.00 97.62 97 LEU A CA 1
ATOM 782 C C . LEU A 1 97 ? -0.3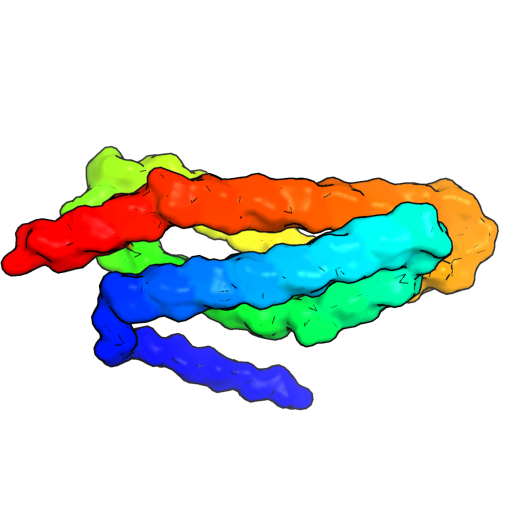50 1.145 -10.177 1.00 97.62 97 LEU A C 1
ATOM 784 O O . LEU A 1 97 ? -0.239 0.281 -11.044 1.00 97.62 97 LEU A O 1
ATOM 788 N N . LYS A 1 98 ? -1.210 2.157 -10.327 1.00 93.94 98 LYS A N 1
ATOM 789 C CA . LYS A 1 98 ? -2.056 2.292 -11.524 1.00 93.94 98 LYS A CA 1
ATOM 790 C C . LYS A 1 98 ? -1.374 3.053 -12.648 1.00 93.94 98 LYS A C 1
ATOM 792 O O . LYS A 1 98 ? -1.596 2.719 -13.806 1.00 93.94 98 LYS A O 1
ATOM 797 N N . ASN A 1 99 ? -0.559 4.055 -12.319 1.00 94.44 99 ASN A N 1
ATOM 798 C CA . ASN A 1 99 ? -0.030 4.987 -13.310 1.00 94.44 99 ASN A CA 1
ATOM 799 C C . ASN A 1 99 ? 1.492 4.905 -13.413 1.00 94.44 99 ASN A C 1
ATOM 801 O O . ASN A 1 99 ? 2.022 4.661 -14.498 1.00 94.44 99 ASN A O 1
ATOM 805 N N . ARG A 1 100 ? 2.211 5.093 -12.299 1.00 95.50 100 ARG A N 1
ATOM 806 C CA . ARG A 1 100 ? 3.671 5.259 -12.354 1.00 95.50 100 ARG A CA 1
ATOM 807 C C . ARG A 1 100 ? 4.398 3.986 -12.772 1.00 95.50 100 ARG A C 1
ATOM 809 O O . ARG A 1 100 ? 5.317 4.068 -13.583 1.00 95.50 100 ARG A O 1
ATOM 816 N N . ILE A 1 101 ? 3.950 2.827 -12.297 1.00 95.62 101 ILE A N 1
ATOM 817 C CA . ILE A 1 101 ? 4.573 1.543 -12.632 1.00 95.62 101 ILE A CA 1
ATOM 818 C C . ILE A 1 101 ? 4.511 1.234 -14.139 1.00 95.62 101 ILE A C 1
ATOM 820 O O . ILE A 1 101 ? 5.485 0.739 -14.694 1.00 95.62 101 ILE A O 1
ATOM 824 N N . ILE A 1 102 ? 3.431 1.628 -14.834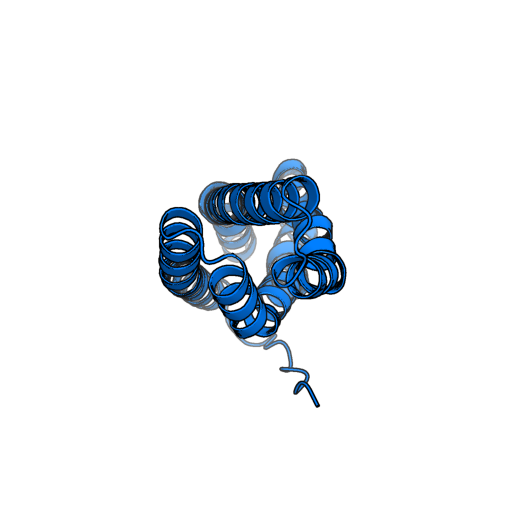 1.00 92.69 102 ILE A N 1
ATOM 825 C CA . ILE A 1 102 ? 3.312 1.490 -16.299 1.00 92.69 102 ILE A CA 1
ATOM 826 C C . ILE A 1 102 ? 4.388 2.321 -17.004 1.00 92.69 102 ILE A C 1
ATOM 828 O O . ILE A 1 102 ? 4.959 1.894 -18.006 1.00 92.69 102 ILE A O 1
ATOM 832 N N . THR A 1 103 ? 4.648 3.535 -16.516 1.00 93.25 103 THR A N 1
ATOM 833 C CA . THR A 1 103 ? 5.687 4.396 -17.090 1.00 93.25 103 THR A CA 1
ATOM 834 C C . THR A 1 103 ? 7.072 3.806 -16.856 1.00 93.25 103 THR A C 1
ATOM 836 O O . THR A 1 103 ? 7.860 3.768 -17.794 1.00 93.25 103 THR A O 1
ATOM 839 N N . ILE A 1 104 ? 7.339 3.293 -15.651 1.00 94.62 104 ILE A N 1
ATOM 840 C CA . ILE A 1 104 ? 8.601 2.625 -15.300 1.00 94.62 104 ILE A CA 1
ATOM 841 C C . ILE A 1 104 ? 8.865 1.426 -16.220 1.00 94.62 104 ILE A C 1
ATOM 843 O O . ILE A 1 104 ? 9.951 1.327 -16.775 1.00 94.62 104 ILE A O 1
ATOM 847 N N . GLU A 1 105 ? 7.876 0.558 -16.446 1.00 92.31 105 GLU A N 1
ATOM 848 C CA . GLU A 1 105 ? 8.003 -0.602 -17.347 1.00 92.31 105 GLU A CA 1
ATOM 849 C C . GLU A 1 105 ? 8.330 -0.202 -18.796 1.00 92.31 105 GLU A C 1
ATOM 851 O O . GLU A 1 105 ? 9.034 -0.919 -19.501 1.00 92.31 105 GLU A O 1
ATOM 856 N N . LYS A 1 106 ? 7.836 0.951 -19.263 1.00 89.69 106 LYS A N 1
ATOM 857 C CA . LYS A 1 106 ? 8.152 1.447 -20.611 1.00 89.69 106 LYS A CA 1
ATOM 858 C C . LYS A 1 106 ? 9.597 1.931 -20.700 1.00 89.69 106 LYS A C 1
ATOM 860 O O . LYS A 1 106 ? 10.300 1.576 -21.644 1.00 89.69 106 LYS A O 1
ATOM 865 N N . VAL A 1 107 ? 10.038 2.720 -19.720 1.00 90.50 107 VAL A N 1
ATOM 866 C CA . VAL A 1 107 ? 11.386 3.312 -19.725 1.00 90.50 107 VAL A CA 1
ATOM 867 C C . VAL A 1 107 ? 12.469 2.345 -19.247 1.00 90.50 107 VAL A C 1
ATOM 869 O O . VAL A 1 107 ? 13.636 2.568 -19.534 1.00 90.50 107 VAL A O 1
ATOM 872 N N . SER A 1 108 ? 12.123 1.227 -18.598 1.00 83.56 108 SER A N 1
ATOM 873 C CA . SER A 1 108 ? 13.106 0.208 -18.193 1.00 83.56 108 SER A CA 1
ATOM 874 C C . SER A 1 108 ? 13.777 -0.495 -19.380 1.00 83.56 108 SER A C 1
ATOM 876 O O . SER A 1 108 ? 14.801 -1.152 -19.213 1.00 83.56 108 SER A O 1
ATOM 878 N N . THR A 1 109 ? 13.216 -0.331 -20.583 1.00 81.81 109 THR A N 1
ATOM 879 C CA . THR A 1 109 ? 13.810 -0.751 -21.864 1.00 81.81 109 THR A CA 1
ATOM 880 C C . THR A 1 109 ? 14.444 0.399 -22.656 1.00 81.81 109 THR A C 1
ATOM 882 O O . THR A 1 109 ? 14.979 0.174 -23.743 1.00 81.81 109 THR A O 1
ATOM 885 N N . SER A 1 110 ? 14.380 1.628 -22.131 1.00 81.62 110 SER A N 1
ATOM 886 C CA . SER A 1 110 ? 14.968 2.817 -22.750 1.00 81.62 110 SER A CA 1
ATOM 887 C C . SER A 1 110 ? 16.493 2.727 -22.737 1.00 81.62 110 SER A C 1
ATOM 889 O O . SER A 1 110 ? 17.097 2.150 -21.835 1.00 81.62 110 SER A O 1
ATOM 891 N N . SER A 1 111 ? 17.123 3.304 -23.759 1.00 83.88 111 SER A N 1
ATOM 892 C CA . SER A 1 111 ? 18.580 3.494 -23.794 1.00 83.88 111 SER A CA 1
ATOM 893 C C . SER A 1 111 ? 19.008 4.823 -23.165 1.00 83.88 111 SER A C 1
ATOM 895 O O . SER A 1 111 ? 20.204 5.100 -23.129 1.00 83.88 111 SER A O 1
ATOM 897 N N . ASP A 1 112 ? 18.053 5.643 -22.711 1.00 91.94 112 ASP A N 1
ATOM 898 C CA . ASP A 1 112 ? 18.317 6.899 -22.014 1.00 91.94 112 ASP A CA 1
ATOM 899 C C . ASP A 1 112 ? 18.720 6.622 -20.547 1.00 91.94 112 ASP A C 1
ATOM 901 O O . ASP A 1 112 ? 17.899 6.118 -19.769 1.00 91.94 112 ASP A O 1
ATOM 905 N N . PRO A 1 113 ? 19.972 6.922 -20.147 1.00 89.81 113 PRO A N 1
ATOM 906 C CA . PRO A 1 113 ? 20.446 6.672 -18.788 1.00 89.81 113 PRO A CA 1
ATOM 907 C C . PRO A 1 113 ? 19.699 7.470 -17.714 1.00 89.81 113 PRO A C 1
ATOM 909 O O . PRO A 1 113 ? 19.538 6.971 -16.599 1.00 89.81 113 PRO A O 1
ATOM 912 N N . ASP A 1 114 ? 19.230 8.679 -18.034 1.00 93.31 114 ASP A N 1
ATOM 913 C CA . ASP A 1 114 ? 18.568 9.553 -17.062 1.00 93.31 114 ASP A CA 1
ATOM 914 C C . ASP A 1 114 ? 17.155 9.036 -16.756 1.00 93.31 114 ASP A C 1
ATOM 916 O O . ASP A 1 114 ? 16.733 8.991 -15.596 1.00 93.31 114 ASP A O 1
ATOM 920 N N . GLU A 1 115 ? 16.434 8.559 -17.778 1.00 92.44 115 GLU A N 1
ATOM 921 C CA . GLU A 1 115 ? 15.129 7.912 -17.595 1.00 92.44 115 GLU A CA 1
ATOM 922 C C . GLU A 1 115 ? 15.244 6.622 -16.774 1.00 92.44 115 GLU A C 1
ATOM 924 O O . GLU A 1 115 ? 14.398 6.350 -15.913 1.00 92.44 115 GLU A O 1
ATOM 929 N N . TYR A 1 116 ? 16.299 5.841 -17.020 1.00 92.19 116 TYR A N 1
ATOM 930 C CA . TYR A 1 116 ? 16.558 4.599 -16.299 1.00 92.19 116 TYR A CA 1
ATOM 931 C C . TYR A 1 116 ? 16.845 4.853 -14.814 1.00 92.19 116 TYR A C 1
ATOM 933 O O . TYR A 1 116 ? 16.258 4.205 -13.941 1.00 92.19 116 TYR A O 1
ATOM 941 N N . GLU A 1 117 ? 17.706 5.825 -14.507 1.00 94.00 117 GLU A N 1
ATOM 942 C CA . GLU A 1 117 ? 18.035 6.180 -13.125 1.00 94.00 117 GLU A CA 1
ATOM 943 C C . GLU A 1 117 ? 16.826 6.786 -12.395 1.00 94.00 117 GLU A C 1
ATOM 945 O O . GLU A 1 117 ? 16.574 6.457 -11.233 1.00 94.00 117 GLU A O 1
ATOM 950 N N . GLN A 1 118 ? 15.998 7.589 -13.072 1.00 95.00 118 GLN A N 1
ATOM 951 C CA . GLN A 1 118 ? 14.748 8.074 -12.483 1.00 95.00 118 GLN A CA 1
ATOM 952 C C . GLN A 1 118 ? 13.788 6.920 -12.155 1.00 95.00 118 GLN A C 1
ATOM 954 O O . GLN A 1 118 ? 13.200 6.891 -11.075 1.00 95.00 118 GLN A O 1
ATOM 959 N N . ALA A 1 119 ? 13.638 5.944 -13.053 1.00 95.75 119 ALA A N 1
ATOM 960 C CA . ALA A 1 119 ? 12.796 4.773 -12.813 1.00 95.75 119 ALA A CA 1
ATOM 961 C C . ALA A 1 119 ? 13.278 3.952 -11.607 1.00 95.75 119 ALA A C 1
ATOM 963 O O . ALA A 1 119 ? 12.476 3.504 -10.780 1.00 95.75 119 ALA A O 1
ATOM 964 N N . ARG A 1 120 ? 14.598 3.803 -11.474 1.00 95.94 120 ARG A N 1
ATOM 965 C CA . ARG A 1 120 ? 15.241 3.154 -10.332 1.00 95.94 120 ARG A CA 1
ATOM 966 C C . ARG A 1 120 ? 14.963 3.892 -9.019 1.00 95.94 120 ARG A C 1
ATOM 968 O O . ARG A 1 120 ? 14.623 3.252 -8.020 1.00 95.94 120 ARG A O 1
ATOM 975 N N . ASN A 1 121 ? 15.084 5.219 -9.018 1.00 97.00 121 ASN A N 1
ATOM 976 C CA . ASN A 1 121 ? 14.832 6.053 -7.842 1.00 97.00 121 ASN A CA 1
ATOM 977 C C . ASN A 1 121 ? 13.373 5.986 -7.392 1.00 97.00 121 ASN A C 1
ATOM 979 O O . ASN A 1 121 ? 13.109 5.791 -6.207 1.00 97.00 121 ASN A O 1
ATOM 983 N N . ASP A 1 122 ? 12.438 6.010 -8.332 1.00 97.50 122 ASP A N 1
ATOM 984 C CA . ASP A 1 122 ? 11.015 5.926 -8.018 1.00 97.50 122 ASP A CA 1
ATOM 985 C C . ASP A 1 122 ? 10.615 4.579 -7.419 1.00 97.50 122 ASP A C 1
ATOM 987 O O . ASP A 1 122 ? 9.834 4.533 -6.470 1.00 97.50 122 ASP A O 1
ATOM 991 N N . LEU A 1 123 ? 11.161 3.469 -7.929 1.00 98.00 123 LEU A N 1
ATOM 992 C CA . LEU A 1 123 ? 10.958 2.156 -7.310 1.00 98.00 123 LEU A CA 1
ATOM 993 C C . LEU A 1 123 ? 11.560 2.114 -5.901 1.00 98.00 123 LEU A C 1
ATOM 995 O O . LEU A 1 123 ? 10.959 1.567 -4.974 1.00 98.00 123 LEU A O 1
ATOM 999 N N . ASN A 1 124 ? 12.746 2.699 -5.725 1.00 97.94 124 ASN A N 1
ATOM 1000 C CA . ASN A 1 124 ? 13.415 2.753 -4.433 1.00 97.94 124 ASN A CA 1
ATOM 1001 C C . ASN A 1 124 ? 12.614 3.531 -3.389 1.00 97.94 124 ASN A C 1
ATOM 1003 O O . ASN A 1 124 ? 12.506 3.057 -2.249 1.00 97.94 124 ASN A O 1
ATOM 1007 N N . GLU A 1 125 ? 12.092 4.693 -3.778 1.00 98.38 125 GLU A N 1
ATOM 1008 C CA . GLU A 1 125 ? 11.226 5.535 -2.963 1.00 98.38 125 GLU A CA 1
ATOM 1009 C C . GLU A 1 125 ? 9.918 4.809 -2.657 1.00 98.38 125 GLU A C 1
ATOM 1011 O O . GLU A 1 125 ? 9.544 4.701 -1.488 1.00 98.38 125 GLU A O 1
ATOM 1016 N N . PHE A 1 126 ? 9.277 4.218 -3.672 1.00 98.56 126 PHE A N 1
ATOM 1017 C CA . PHE A 1 126 ? 8.023 3.495 -3.497 1.00 98.56 126 PHE A CA 1
ATOM 1018 C C . PHE A 1 126 ? 8.137 2.387 -2.450 1.00 98.56 126 PHE A C 1
ATOM 1020 O O . PHE A 1 126 ? 7.357 2.339 -1.501 1.00 98.56 126 PHE A O 1
ATOM 1027 N N . VAL A 1 127 ? 9.158 1.533 -2.572 1.00 98.50 127 VAL A N 1
ATOM 1028 C CA . VAL A 1 127 ? 9.402 0.449 -1.611 1.00 98.50 127 VAL A CA 1
ATOM 1029 C C . VAL A 1 127 ? 9.666 0.993 -0.205 1.00 98.50 127 VAL A C 1
ATOM 1031 O O . VAL A 1 127 ? 9.193 0.422 0.777 1.00 98.50 127 VAL A O 1
ATOM 1034 N N . SER A 1 128 ? 10.438 2.076 -0.084 1.00 98.31 128 SER A N 1
ATOM 1035 C CA . SER A 1 128 ? 10.756 2.672 1.217 1.00 98.31 128 SER A CA 1
ATOM 1036 C C . SER A 1 128 ? 9.508 3.226 1.904 1.00 98.31 128 SER A C 1
ATOM 1038 O O . SER A 1 128 ? 9.270 2.950 3.080 1.00 98.31 128 SER A O 1
ATOM 1040 N N . ASN A 1 129 ? 8.694 3.970 1.159 1.00 98.44 129 ASN A N 1
ATOM 1041 C CA . ASN A 1 129 ? 7.485 4.598 1.675 1.00 98.44 129 ASN A CA 1
ATOM 1042 C C . ASN A 1 129 ? 6.413 3.555 2.002 1.00 98.44 129 ASN A C 1
ATOM 1044 O O . ASN A 1 129 ? 5.835 3.619 3.079 1.00 98.44 129 ASN A O 1
ATOM 1048 N N . LEU A 1 130 ? 6.222 2.533 1.162 1.00 98.56 130 LEU A N 1
ATOM 1049 C CA . LEU A 1 130 ? 5.260 1.462 1.441 1.00 98.56 130 LEU A CA 1
ATOM 1050 C C . LEU A 1 130 ? 5.629 0.667 2.708 1.00 98.56 130 LEU A C 1
ATOM 1052 O O . LEU A 1 130 ? 4.774 0.344 3.525 1.00 98.56 130 LEU A O 1
ATOM 1056 N N . ARG A 1 131 ? 6.924 0.419 2.939 1.00 98.62 131 ARG A N 1
ATOM 1057 C CA . ARG A 1 131 ? 7.408 -0.188 4.194 1.00 98.62 131 ARG A CA 1
ATOM 1058 C C . ARG A 1 131 ? 7.147 0.673 5.419 1.00 98.62 131 ARG A C 1
ATOM 1060 O O . ARG A 1 131 ? 6.912 0.142 6.504 1.00 98.62 131 ARG A O 1
ATOM 1067 N N . LYS A 1 132 ? 7.305 1.987 5.276 1.00 98.62 132 LYS A N 1
ATOM 1068 C CA . LYS A 1 132 ? 7.036 2.942 6.350 1.00 98.62 132 LYS A CA 1
ATOM 1069 C C . LYS A 1 132 ? 5.542 2.946 6.678 1.00 98.62 132 LYS A C 1
ATOM 1071 O O . LYS A 1 132 ? 5.199 2.774 7.841 1.00 98.62 132 LYS A O 1
ATOM 1076 N N . HIS A 1 133 ? 4.711 3.009 5.645 1.00 98.62 133 HIS A N 1
ATOM 1077 C CA . HIS A 1 133 ? 3.259 2.980 5.727 1.00 98.62 133 HIS A CA 1
ATOM 1078 C C . HIS A 1 133 ? 2.740 1.758 6.506 1.00 98.62 133 HIS A C 1
ATOM 1080 O O . HIS A 1 133 ? 2.130 1.934 7.558 1.00 98.62 133 HIS A O 1
ATOM 1086 N N . PHE A 1 134 ? 3.143 0.534 6.128 1.00 98.62 134 PHE A N 1
ATOM 1087 C CA . PHE A 1 134 ? 2.757 -0.690 6.855 1.00 98.62 134 PHE A CA 1
ATOM 1088 C C . PHE A 1 134 ? 3.101 -0.645 8.353 1.00 98.62 134 PHE A C 1
ATOM 1090 O O . PHE A 1 134 ? 2.356 -1.142 9.199 1.00 98.62 134 PHE A O 1
ATOM 1097 N N . LYS A 1 135 ? 4.243 -0.046 8.719 1.00 98.69 135 LYS A N 1
ATOM 1098 C CA . LYS A 1 135 ? 4.634 0.100 10.131 1.00 98.69 135 LYS A CA 1
ATOM 1099 C C . LYS A 1 135 ? 3.751 1.102 10.865 1.00 98.69 135 LYS A C 1
ATOM 1101 O O . LYS A 1 135 ? 3.458 0.891 12.039 1.00 98.69 135 LYS A O 1
ATOM 1106 N N . GLU A 1 136 ? 3.371 2.191 10.205 1.00 98.69 136 GLU A N 1
ATOM 1107 C CA . GLU A 1 136 ? 2.504 3.223 10.777 1.00 98.69 136 GLU A CA 1
ATOM 1108 C C . GLU A 1 136 ? 1.093 2.677 11.002 1.00 98.69 136 GLU A C 1
ATOM 1110 O O . GLU A 1 136 ? 0.536 2.853 12.086 1.00 98.69 136 GLU A O 1
ATOM 1115 N N . GLU A 1 137 ? 0.559 1.907 10.058 1.00 98.69 137 GLU A N 1
ATOM 1116 C CA . GLU A 1 137 ? -0.722 1.212 10.210 1.00 98.69 137 GLU A CA 1
ATOM 1117 C C . GLU A 1 137 ? -0.713 0.247 11.392 1.00 98.69 137 GLU A C 1
ATOM 1119 O O . GLU A 1 137 ? -1.574 0.318 12.276 1.00 98.69 137 GLU A O 1
ATOM 1124 N N . GLU A 1 138 ? 0.309 -0.607 11.470 1.00 98.69 138 GLU A N 1
ATOM 1125 C CA . GLU A 1 138 ? 0.440 -1.572 12.557 1.00 98.69 138 GLU A CA 1
ATOM 1126 C C . GLU A 1 138 ? 0.627 -0.929 13.935 1.00 98.69 138 GLU A C 1
ATOM 1128 O O . GLU A 1 138 ? 0.250 -1.540 14.943 1.00 98.69 138 GLU A O 1
ATOM 1133 N N . ALA A 1 139 ? 1.213 0.269 13.987 1.00 98.62 139 ALA A N 1
ATOM 1134 C CA . ALA A 1 139 ? 1.478 1.003 15.219 1.00 98.62 139 ALA A CA 1
ATOM 1135 C C . ALA A 1 139 ? 0.313 1.904 15.654 1.00 98.62 139 ALA A C 1
ATOM 1137 O O . ALA A 1 139 ? 0.154 2.149 16.850 1.00 98.62 139 ALA A O 1
ATOM 1138 N N . ILE A 1 140 ? -0.484 2.408 14.709 1.00 98.62 140 ILE A N 1
ATOM 1139 C CA . ILE A 1 140 ? -1.463 3.475 14.959 1.00 98.62 140 ILE A CA 1
ATOM 1140 C C . ILE A 1 140 ? -2.873 3.024 14.583 1.00 98.62 140 ILE A C 1
ATOM 1142 O O . ILE A 1 140 ? -3.757 3.001 15.442 1.00 98.62 140 ILE A O 1
ATOM 1146 N N . VAL A 1 141 ? -3.090 2.635 13.324 1.00 98.62 141 VAL A N 1
ATOM 1147 C CA . VAL A 1 141 ? -4.423 2.294 12.799 1.00 98.62 141 VAL A CA 1
ATOM 1148 C C . VAL A 1 141 ? -4.958 1.025 13.461 1.00 98.62 141 VAL A C 1
ATOM 1150 O O . VAL A 1 141 ? -6.049 1.034 14.035 1.00 98.62 141 VAL A O 1
ATOM 1153 N N . PHE A 1 142 ? -4.185 -0.062 13.446 1.00 98.62 142 PHE A N 1
ATOM 1154 C CA . PHE A 1 142 ? -4.655 -1.359 13.934 1.00 98.62 142 PHE A CA 1
ATOM 1155 C C . PHE A 1 142 ? -4.950 -1.347 15.442 1.00 98.62 142 PHE A C 1
ATOM 1157 O O . PHE A 1 142 ? -6.017 -1.826 15.837 1.00 98.62 142 PHE A O 1
ATOM 1164 N N . PRO A 1 143 ? -4.095 -0.773 16.314 1.00 98.50 143 PRO A N 1
ATOM 1165 C CA . PRO A 1 143 ? -4.414 -0.680 17.735 1.00 98.50 143 PRO A CA 1
ATOM 1166 C C . PRO A 1 143 ? -5.651 0.173 18.019 1.00 98.50 143 PRO A C 1
ATOM 1168 O O . PRO A 1 143 ? -6.410 -0.168 18.925 1.00 98.50 143 PRO A O 1
ATOM 1171 N N . LEU A 1 144 ? -5.876 1.259 17.269 1.00 98.38 144 LEU A N 1
ATOM 1172 C CA . LEU A 1 144 ? -7.072 2.083 17.445 1.00 98.38 144 LEU A CA 1
ATOM 1173 C C . LEU A 1 144 ? -8.336 1.318 17.038 1.00 98.38 144 LEU A C 1
ATOM 1175 O O . LEU A 1 144 ? -9.296 1.306 17.803 1.00 98.38 144 LEU A O 1
ATOM 1179 N N . ALA A 1 145 ? -8.318 0.618 15.899 1.00 98.06 145 ALA A N 1
ATOM 1180 C CA . ALA A 1 145 ? -9.436 -0.217 15.460 1.00 98.06 145 ALA A CA 1
ATOM 1181 C C . ALA A 1 145 ? -9.776 -1.326 16.474 1.00 98.06 145 ALA A C 1
ATOM 1183 O O . ALA A 1 145 ? -10.950 -1.555 16.755 1.00 98.06 145 ALA A O 1
ATOM 1184 N N . LEU A 1 146 ? -8.767 -1.975 17.070 1.00 97.88 146 LEU A N 1
ATOM 1185 C CA . LEU A 1 146 ? -8.976 -2.985 18.117 1.00 97.88 146 LEU A CA 1
ATOM 1186 C C . LEU A 1 146 ? -9.632 -2.401 19.372 1.00 97.88 146 LEU A C 1
ATOM 1188 O O . LEU A 1 146 ? -10.575 -2.992 19.892 1.00 97.88 146 LEU A O 1
ATOM 1192 N N . ARG A 1 147 ? -9.140 -1.254 19.863 1.00 97.44 147 ARG A N 1
ATOM 1193 C CA . ARG A 1 147 ? -9.731 -0.589 21.037 1.00 97.44 147 ARG A CA 1
ATOM 1194 C C . ARG A 1 147 ? -11.159 -0.135 20.760 1.00 97.44 147 ARG A C 1
ATOM 1196 O O . ARG A 1 147 ? -12.025 -0.343 21.598 1.00 97.44 147 ARG A O 1
ATOM 1203 N N . ALA A 1 148 ? -11.382 0.456 19.589 1.00 96.12 148 ALA A N 1
ATOM 1204 C CA . ALA A 1 148 ? -12.687 0.918 19.144 1.00 96.12 148 ALA A CA 1
ATOM 1205 C C . ALA A 1 148 ? -13.694 -0.238 19.074 1.00 96.12 148 ALA A C 1
ATOM 1207 O O . ALA A 1 148 ? -14.825 -0.084 19.517 1.00 96.12 148 ALA A O 1
ATOM 1208 N N . GLU A 1 149 ? -13.287 -1.404 18.567 1.00 94.44 149 GLU A N 1
ATOM 1209 C CA . GLU A 1 149 ? -14.165 -2.573 18.501 1.00 94.44 149 GLU A CA 1
ATOM 1210 C C . GLU A 1 149 ? -14.497 -3.148 19.883 1.00 94.44 149 GLU A C 1
ATOM 1212 O O . GLU A 1 149 ? -15.638 -3.527 20.115 1.00 94.44 149 GLU A O 1
ATOM 1217 N N . ALA A 1 150 ? -13.525 -3.182 20.799 1.00 91.56 150 ALA A N 1
ATOM 1218 C CA . ALA A 1 150 ? -13.688 -3.740 22.143 1.00 91.56 150 ALA A CA 1
ATOM 1219 C C . ALA A 1 150 ? -14.420 -2.819 23.141 1.00 91.56 150 ALA A C 1
ATOM 1221 O O . ALA A 1 150 ? -14.619 -3.214 24.287 1.00 91.56 150 ALA A O 1
ATOM 1222 N N . ALA A 1 151 ? -14.748 -1.586 22.745 1.00 81.25 151 ALA A N 1
ATOM 1223 C CA . ALA A 1 151 ? -15.477 -0.626 23.575 1.00 81.25 151 ALA A CA 1
ATOM 1224 C C . ALA A 1 151 ? -17.011 -0.818 23.543 1.00 81.25 151 ALA A C 1
ATOM 1226 O O . ALA A 1 151 ? -17.710 -0.102 24.262 1.00 81.25 151 ALA A O 1
ATOM 1227 N N . ASP A 1 152 ? -17.502 -1.769 22.737 1.00 56.41 152 ASP A N 1
ATOM 1228 C CA . ASP A 1 152 ? -18.882 -2.291 22.750 1.00 56.41 152 ASP A CA 1
ATOM 1229 C C . ASP A 1 152 ? -19.011 -3.514 23.677 1.00 56.41 152 ASP A C 1
ATOM 1231 O O . ASP A 1 152 ? -20.099 -3.681 24.278 1.00 56.41 152 ASP A O 1
#

Sequence (152 aa):
MASASKINFDEPIPEMIKRLKSEHRKFESNLVKVKTSIEDNSVTLASEIIRSISDEIIHHAVEEEARLMRVIMHKAKEESAESIKIIQEHNWVMNFLKNRIITIEKVSTSSDPDEYEQARNDLNEFVSNLRKHFKEEEAIVFPLALRAEAAD

pLDDT: mean 94.07, std 10.64, range [32.56, 98.69]